Protein AF-W1XFK5-F1 (afdb_monomer)

InterPro domains:
  IPR002052 DNA methylase, N-6 adenine-specific, conserved site [PS00092] (93-99)
  IPR003356 DNA methylase, adenine-specific [PF02384] (5-100)
  IPR029063 S-adenosyl-L-methionine-dependent methyltransferase superfamily [G3DSA:3.40.50.150] (2-100)
  IPR029063 S-adenosyl-L-methionine-dependent methyltransferase superfamily [SSF53335] (5-100)
  IPR051537 DNA Adenine N(4)/N(6)-Methyltransferase [PTHR42933] (6-100)

Nearest PDB structures (foldseek):
  3lkd-assembly1_A  TM=9.307E-01  e=5.655E-09  Streptococcus thermophilus LMG 18311
  5jgl-assembly2_B  TM=7.782E-01  e=4.867E-03  Aspergillus fumigatus
  4obx-assembly2_C  TM=7.054E-01  e=1.934E-02  Saccharomyces cerevisiae S288C
  1jqe-assembly1_A  TM=6.863E-01  e=2.355E-02  Homo sapiens
  2aot-assembly2_B  TM=6.889E-01  e=4.255E-02  Homo sapiens

Secondary structure (DSSP, 8-state):
----EEEEETT-TTSHHHHHHHHHSTTTTSTTSEEEEEEES-HHHHHHHHHHHHHTT--GGGEEEEES-TTTS--S----TTS---PPP-SEE---PPP-

Mean predicted aligned error: 3.74 Å

Sequence (100 aa):
LLSHFTVYDPTMGSGSLLLTVRNELPDGSRQGAVSFYGQELNTVTYNLARMNLMMHGVTYNNMTLNNADTLESDWPDGPDRDGIDRPRSFDAVVANPPYS

pLDDT: mean 93.18, std 8.99, range [44.62, 98.75]

Organism: NCBI:txid408170

Solvent-accessible surface area (backbone atoms only — not comparable to full-atom values): 5909 Å² total; per-residue (Å²): 129,88,73,71,43,37,38,36,18,65,37,31,51,56,36,56,68,62,51,49,55,35,72,73,39,88,67,30,83,44,88,77,26,48,38,42,3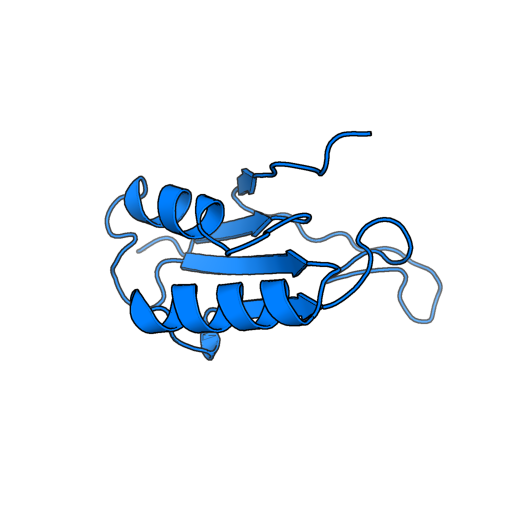5,33,22,16,64,50,65,68,42,35,51,45,16,55,50,48,42,43,76,69,69,47,52,72,92,34,54,52,74,46,75,42,57,63,85,83,45,67,72,99,43,47,58,44,100,85,65,52,68,65,82,78,86,60,81,39,78,53,76,64,70,85,86,134

Foldseek 3Di:
DLDAFEEEEAACQLVVVVVVVLVPDDCSLPARNYAYEYEHQDPVRQVNNVVSCVVSPHDPVSYDYYHHHCVVAPPPWAQDPVGDTDDDDGPYYDYDHDDD

Radius of gyration: 13.74 Å; Cα contacts (8 Å, |Δi|>4): 162; chains: 1; bounding box: 36×30×36 Å

Structure (mmCIF, N/CA/C/O backbone):
data_AF-W1XFK5-F1
#
_entry.id   AF-W1XFK5-F1
#
loop_
_atom_site.group_PDB
_atom_site.id
_atom_site.type_symbol
_atom_site.label_atom_id
_atom_site.label_alt_id
_atom_site.label_comp_id
_atom_site.label_asym_id
_atom_site.label_entity_id
_atom_site.label_seq_id
_atom_site.pdbx_PDB_ins_code
_atom_site.Cartn_x
_atom_site.Cartn_y
_atom_site.Cartn_z
_atom_site.occupancy
_atom_site.B_iso_or_equiv
_atom_site.auth_seq_id
_atom_site.auth_comp_id
_atom_site.auth_asym_id
_atom_site.auth_atom_id
_atom_site.pdbx_PDB_model_num
ATOM 1 N N . LEU A 1 1 ? -24.468 -0.634 11.938 1.00 44.62 1 LEU A N 1
ATOM 2 C CA . LEU A 1 1 ? -23.480 -1.567 11.352 1.00 44.62 1 LEU A CA 1
ATOM 3 C C . LEU A 1 1 ? -22.183 -0.794 11.232 1.00 44.62 1 LEU A C 1
ATOM 5 O O . LEU A 1 1 ? -22.190 0.229 10.567 1.00 44.62 1 LEU A O 1
ATOM 9 N N . LEU A 1 2 ? -21.138 -1.190 11.959 1.00 51.59 2 LEU A N 1
ATOM 10 C CA . LEU A 1 2 ? -19.829 -0.544 11.840 1.00 51.59 2 LEU A CA 1
ATOM 11 C C . LEU A 1 2 ? -19.322 -0.807 10.417 1.00 51.59 2 LEU A C 1
ATOM 13 O O . LEU A 1 2 ? -19.047 -1.957 10.079 1.00 51.59 2 LEU A O 1
ATOM 17 N N . SER A 1 3 ? -19.304 0.222 9.571 1.00 63.53 3 SER A N 1
ATOM 18 C CA . SER A 1 3 ? -18.882 0.112 8.176 1.00 63.53 3 SER A CA 1
ATOM 19 C C . SER A 1 3 ? -17.416 -0.310 8.109 1.00 63.53 3 SER A C 1
ATOM 21 O O . SER A 1 3 ? -16.570 0.212 8.837 1.00 63.53 3 SER A O 1
ATOM 23 N N . HIS A 1 4 ? -17.138 -1.298 7.268 1.00 87.88 4 HIS A N 1
ATOM 24 C CA . HIS A 1 4 ? -15.793 -1.702 6.886 1.00 87.88 4 HIS A CA 1
ATOM 25 C C . HIS A 1 4 ? -15.380 -0.850 5.683 1.00 87.88 4 HIS A C 1
ATOM 27 O O . HIS A 1 4 ? -16.130 -0.818 4.713 1.00 87.88 4 HIS A O 1
ATOM 33 N N . PHE A 1 5 ? -14.250 -0.147 5.767 1.00 96.38 5 PHE A N 1
ATOM 34 C CA . PHE A 1 5 ? -13.767 0.766 4.727 1.00 96.38 5 PHE A CA 1
ATOM 35 C C . PHE A 1 5 ? -12.604 0.144 3.953 1.00 96.38 5 PHE A C 1
ATOM 37 O O . PHE A 1 5 ? -11.701 -0.453 4.540 1.00 96.38 5 PHE A O 1
ATOM 44 N N . THR A 1 6 ? -12.594 0.307 2.641 1.00 97.69 6 THR A N 1
ATOM 45 C CA . THR A 1 6 ? -11.556 -0.195 1.741 1.00 97.69 6 THR A CA 1
ATOM 46 C C . THR A 1 6 ? -10.853 0.969 1.053 1.00 97.69 6 THR A C 1
ATOM 48 O O . THR A 1 6 ? -11.491 1.840 0.468 1.00 97.69 6 THR A O 1
ATOM 51 N N . VAL A 1 7 ? -9.523 0.998 1.129 1.00 98.19 7 VAL A N 1
ATOM 52 C CA . VAL A 1 7 ? -8.701 2.034 0.492 1.00 98.19 7 VAL A CA 1
ATOM 53 C C . VAL A 1 7 ? -7.626 1.397 -0.375 1.00 98.19 7 VAL A C 1
ATOM 55 O O . VAL A 1 7 ? -7.007 0.423 0.055 1.00 98.19 7 VAL A O 1
ATOM 58 N N . TYR A 1 8 ? -7.401 1.951 -1.565 1.00 98.31 8 TYR A N 1
ATOM 59 C CA . TYR A 1 8 ? -6.356 1.519 -2.491 1.00 98.31 8 TYR A CA 1
ATOM 60 C C . TYR A 1 8 ? -5.378 2.648 -2.836 1.00 98.31 8 TYR A C 1
ATOM 62 O O . TYR A 1 8 ? -5.806 3.777 -3.077 1.00 98.31 8 TYR A O 1
ATOM 70 N N . ASP A 1 9 ? -4.080 2.328 -2.872 1.00 98.44 9 ASP A N 1
ATOM 71 C CA . ASP A 1 9 ? -3.022 3.191 -3.410 1.00 98.44 9 ASP A CA 1
ATOM 72 C C . ASP A 1 9 ? -2.120 2.431 -4.410 1.00 98.44 9 ASP A C 1
ATOM 74 O O . ASP A 1 9 ? -1.319 1.591 -3.986 1.00 98.44 9 ASP A O 1
ATOM 78 N N . PRO A 1 10 ? -2.219 2.694 -5.731 1.00 97.50 10 PRO A N 1
ATOM 79 C CA . PRO A 1 10 ? -1.435 2.003 -6.766 1.00 97.50 10 PRO A CA 1
ATOM 80 C C . PRO A 1 10 ? 0.057 2.378 -6.768 1.00 97.50 10 PRO A C 1
ATOM 82 O O . PRO A 1 10 ? 0.853 1.779 -7.486 1.00 97.50 10 PRO A O 1
ATOM 85 N N . THR A 1 11 ? 0.442 3.391 -5.991 1.00 97.81 11 THR A N 1
ATOM 86 C CA . THR A 1 11 ? 1.795 3.961 -5.939 1.00 97.81 11 THR A CA 1
ATOM 87 C C . THR A 1 11 ? 2.179 4.234 -4.488 1.00 97.81 11 THR A C 1
ATOM 89 O O . THR A 1 11 ? 2.589 5.338 -4.128 1.00 97.81 11 THR A O 1
ATOM 92 N N . MET A 1 12 ? 1.973 3.235 -3.625 1.00 98.62 12 MET A N 1
ATOM 93 C CA . MET A 1 12 ? 1.829 3.459 -2.185 1.00 98.62 12 MET A CA 1
ATOM 94 C C . MET A 1 12 ? 3.079 4.012 -1.501 1.00 98.62 12 MET A C 1
ATOM 96 O O . MET A 1 12 ? 2.974 4.549 -0.392 1.00 98.62 12 MET A O 1
ATOM 100 N N . GLY A 1 13 ? 4.266 3.867 -2.101 1.00 98.50 13 GLY A N 1
ATOM 101 C CA . GLY A 1 13 ? 5.510 4.303 -1.490 1.00 98.50 13 GLY A CA 1
ATOM 102 C C . GLY A 1 13 ? 5.661 3.692 -0.098 1.00 98.50 13 GLY A C 1
ATOM 103 O O . GLY A 1 13 ? 5.549 2.486 0.087 1.00 98.50 13 GLY A O 1
ATOM 104 N N . SER A 1 14 ? 5.854 4.528 0.922 1.00 98.31 14 SER A N 1
ATOM 105 C CA . SER A 1 14 ? 5.956 4.091 2.322 1.00 98.31 14 SER A CA 1
ATOM 106 C C . SER A 1 14 ? 4.625 3.674 2.971 1.00 98.31 14 SER A C 1
ATOM 108 O O . SER A 1 14 ? 4.597 3.410 4.174 1.00 98.31 14 SER A O 1
ATOM 110 N N . GLY A 1 15 ? 3.505 3.690 2.246 1.00 98.56 15 GLY A N 1
ATOM 111 C CA . GLY A 1 15 ? 2.162 3.440 2.782 1.00 98.56 15 GLY A CA 1
ATOM 112 C C . GLY A 1 15 ? 1.632 4.555 3.694 1.00 98.56 15 GLY A C 1
ATOM 113 O O . GLY A 1 15 ? 0.657 4.357 4.416 1.00 98.56 15 GLY A O 1
ATOM 114 N N . SER A 1 16 ? 2.268 5.730 3.707 1.00 98.50 16 SER A N 1
ATOM 115 C CA . SER A 1 16 ? 1.884 6.818 4.619 1.00 98.50 16 SER A CA 1
ATOM 116 C C . SER A 1 16 ? 0.544 7.453 4.246 1.00 98.50 16 SER A C 1
ATOM 118 O O . SER A 1 16 ? -0.239 7.760 5.139 1.00 98.50 16 SER A O 1
ATOM 120 N N . LEU A 1 17 ? 0.244 7.603 2.951 1.00 98.44 17 LEU A N 1
ATOM 121 C CA . LEU A 1 17 ? -1.028 8.178 2.499 1.00 98.44 17 LEU A CA 1
ATOM 122 C C . LEU A 1 17 ? -2.220 7.281 2.874 1.00 98.44 17 LEU A C 1
ATOM 124 O O . LEU A 1 17 ? -3.245 7.774 3.342 1.00 98.44 17 LEU A O 1
ATOM 128 N N . LEU A 1 18 ? -2.043 5.959 2.796 1.00 98.56 18 LEU A N 1
ATOM 129 C CA . LEU A 1 18 ? -2.994 4.969 3.309 1.00 98.56 18 LEU A CA 1
ATOM 130 C C . LEU A 1 18 ? -3.273 5.160 4.815 1.00 98.56 18 LEU A C 1
ATOM 132 O O . LEU A 1 18 ? -4.428 5.156 5.246 1.00 98.56 18 LEU A O 1
ATOM 136 N N . LEU A 1 19 ? -2.229 5.367 5.627 1.00 98.44 19 LEU A N 1
ATOM 137 C CA . LEU A 1 19 ? -2.377 5.646 7.062 1.00 98.44 19 LEU A CA 1
ATOM 138 C C . LEU A 1 19 ? -3.073 6.984 7.331 1.00 98.44 19 LEU A C 1
ATOM 140 O O . LEU A 1 19 ? -3.865 7.066 8.270 1.00 98.44 19 LEU A O 1
ATOM 144 N N . THR A 1 20 ? -2.815 8.007 6.514 1.00 98.44 20 THR A N 1
ATOM 145 C CA . THR A 1 20 ? -3.530 9.286 6.587 1.00 98.44 20 THR A CA 1
ATOM 146 C C . THR A 1 20 ? -5.026 9.074 6.391 1.00 98.44 20 THR A C 1
ATOM 148 O O . THR A 1 20 ? -5.794 9.507 7.242 1.00 98.44 20 THR A O 1
ATOM 151 N N . VAL A 1 21 ? -5.444 8.325 5.362 1.00 97.94 21 VAL A N 1
ATOM 152 C CA . VAL A 1 21 ? -6.869 8.011 5.140 1.00 97.94 21 VAL A CA 1
ATOM 153 C C . VAL A 1 21 ? -7.488 7.360 6.374 1.00 97.94 21 VAL A C 1
ATOM 155 O O . VAL A 1 21 ? -8.526 7.812 6.846 1.00 97.94 21 VAL A O 1
ATOM 158 N N . ARG A 1 22 ? -6.834 6.346 6.955 1.00 97.25 22 ARG A N 1
ATOM 159 C CA . ARG A 1 22 ? -7.315 5.700 8.187 1.00 97.25 22 ARG A CA 1
ATOM 160 C C . ARG A 1 22 ? -7.536 6.702 9.321 1.00 97.25 22 ARG A C 1
ATOM 162 O O . ARG A 1 22 ? -8.514 6.577 10.049 1.00 97.25 22 ARG A O 1
ATOM 169 N N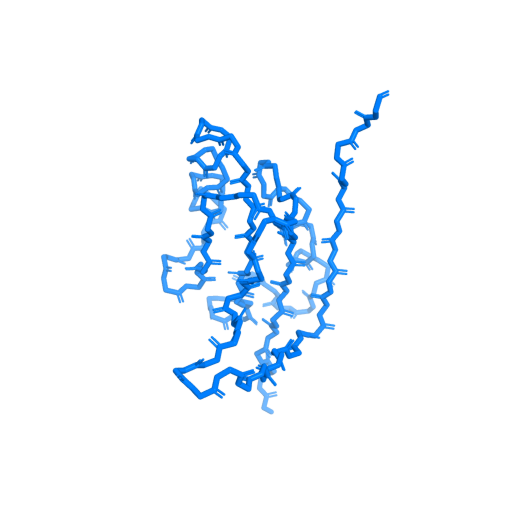 . ASN A 1 23 ? -6.614 7.641 9.506 1.00 97.12 23 ASN A N 1
ATOM 170 C CA . ASN A 1 23 ? -6.663 8.586 10.619 1.00 97.12 23 ASN A CA 1
ATOM 171 C C . ASN A 1 23 ? -7.786 9.629 10.466 1.00 97.12 23 ASN A C 1
ATOM 173 O O . ASN A 1 23 ? -8.258 10.138 11.477 1.00 97.12 23 ASN A O 1
ATOM 177 N N . GLU A 1 24 ? -8.237 9.902 9.239 1.00 97.12 24 GLU A N 1
ATOM 178 C CA . GLU A 1 24 ? -9.367 10.8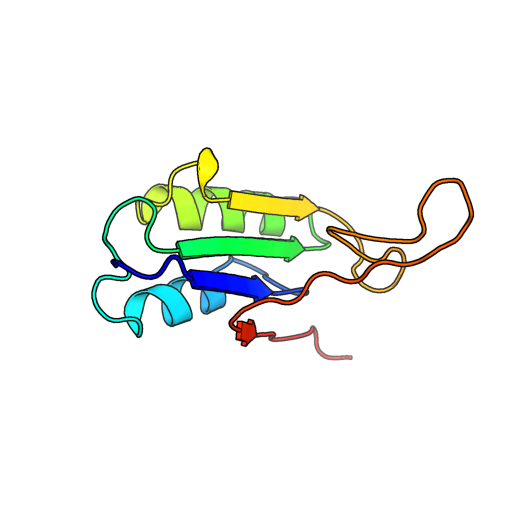02 8.956 1.00 97.12 24 GLU A CA 1
ATOM 179 C C . GLU A 1 24 ? -10.739 10.112 9.077 1.00 97.12 24 GLU A C 1
ATOM 181 O O . GLU A 1 24 ? -11.778 10.774 9.121 1.00 97.12 24 GLU A O 1
ATOM 186 N N . LEU A 1 25 ? -10.777 8.776 9.138 1.00 95.50 25 LEU A N 1
ATOM 187 C CA . LEU A 1 25 ? -12.025 8.030 9.281 1.00 95.50 25 LEU A CA 1
ATOM 188 C C . LEU A 1 25 ? -12.491 7.987 10.745 1.00 95.50 25 LEU A C 1
ATOM 190 O O . LEU A 1 25 ? -11.698 7.667 11.639 1.00 95.50 25 LEU A O 1
ATOM 194 N N . PRO A 1 26 ? -13.798 8.181 11.009 1.00 93.81 26 PRO A N 1
ATOM 195 C CA . PRO A 1 26 ? -14.381 7.877 12.310 1.00 93.81 26 PRO A CA 1
ATOM 196 C C . PRO A 1 26 ? -14.097 6.419 12.693 1.00 93.81 26 PRO A C 1
ATOM 198 O O . PRO A 1 26 ? -14.364 5.502 11.916 1.00 93.81 26 PRO A O 1
ATOM 201 N N . ASP A 1 27 ? -13.537 6.202 13.883 1.00 92.12 27 ASP A N 1
ATOM 202 C CA . ASP A 1 27 ? -13.109 4.887 14.382 1.00 92.12 27 ASP A CA 1
ATOM 203 C C . ASP A 1 27 ? -12.098 4.140 13.485 1.00 92.12 27 ASP A C 1
ATOM 205 O O . ASP A 1 27 ? -11.972 2.917 13.589 1.00 92.12 27 ASP A O 1
ATOM 209 N N . GLY A 1 28 ? -11.339 4.828 12.622 1.00 93.50 28 GLY A N 1
ATOM 210 C CA . GLY A 1 28 ? -10.395 4.181 11.701 1.00 93.50 28 GLY A CA 1
ATOM 211 C C . GLY A 1 28 ? -9.265 3.397 12.385 1.00 93.50 28 GLY A C 1
ATOM 212 O O . GLY A 1 28 ? -8.715 2.459 11.806 1.00 93.50 28 GLY A O 1
ATOM 213 N N . SER A 1 29 ? -8.936 3.722 13.639 1.00 93.00 29 SER A N 1
ATOM 214 C CA . SER A 1 29 ? -7.954 2.991 14.454 1.00 93.00 29 SER A CA 1
ATOM 215 C C . SER A 1 29 ? -8.488 1.683 15.048 1.00 93.00 29 SER A C 1
ATOM 217 O O . SER A 1 29 ? -7.703 0.864 15.531 1.00 93.00 29 SER A O 1
ATOM 219 N N . ARG A 1 30 ? -9.808 1.453 15.015 1.00 94.00 30 ARG A N 1
ATOM 220 C CA . ARG A 1 30 ? -10.402 0.195 15.473 1.00 94.00 30 ARG A CA 1
ATOM 221 C C . ARG A 1 30 ? -9.912 -0.942 14.580 1.00 94.00 30 ARG A C 1
ATOM 223 O O . ARG A 1 30 ? -9.985 -0.873 13.354 1.00 94.00 30 ARG A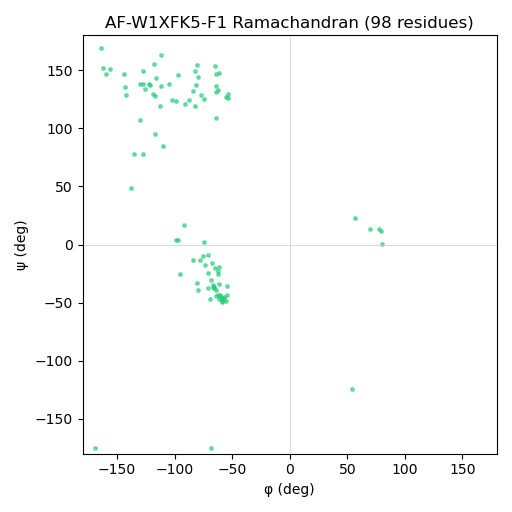 O 1
ATOM 230 N N . GLN A 1 31 ? -9.452 -2.027 15.196 1.00 91.31 31 GLN A N 1
ATOM 231 C CA . GLN A 1 31 ? -8.993 -3.206 14.467 1.00 91.31 31 GLN A CA 1
ATOM 232 C C . GLN A 1 31 ? -10.079 -3.702 13.495 1.00 91.31 31 GLN A C 1
ATOM 234 O O . GLN A 1 31 ? -11.241 -3.866 13.871 1.00 91.31 31 GLN A O 1
ATOM 239 N N . GLY A 1 32 ? -9.706 -3.910 12.231 1.00 92.00 32 GLY A N 1
ATOM 240 C CA . GLY A 1 32 ? -10.635 -4.344 11.185 1.00 92.00 32 GLY A CA 1
ATOM 241 C C . GLY A 1 32 ? -11.516 -3.246 10.575 1.00 92.00 32 GLY A C 1
ATOM 242 O O . GLY A 1 32 ? -12.324 -3.558 9.700 1.00 92.00 32 GLY A O 1
ATOM 243 N N . ALA A 1 33 ? -11.391 -1.984 11.007 1.00 94.75 33 ALA A N 1
ATOM 244 C CA . ALA A 1 33 ? -12.157 -0.874 10.435 1.00 94.75 33 ALA A CA 1
ATOM 245 C C . ALA A 1 33 ? -11.772 -0.577 8.980 1.00 94.75 33 ALA A C 1
ATOM 247 O O . ALA A 1 33 ? -12.647 -0.235 8.190 1.00 94.75 33 ALA A O 1
ATOM 248 N N . VAL A 1 34 ? -10.491 -0.751 8.635 1.00 97.56 34 VAL A N 1
ATOM 249 C CA . VAL A 1 34 ? -9.949 -0.450 7.306 1.00 97.56 34 VAL A CA 1
ATOM 250 C C . VAL A 1 34 ? -9.222 -1.666 6.728 1.00 97.56 34 VAL A C 1
ATOM 252 O O . VAL A 1 34 ? -8.424 -2.305 7.420 1.00 97.56 34 VAL A O 1
ATOM 255 N N . SER A 1 35 ? -9.489 -1.976 5.461 1.00 97.38 35 SER A N 1
ATOM 256 C CA . SER A 1 35 ? -8.669 -2.862 4.631 1.00 97.38 35 SER A CA 1
ATOM 257 C C . SER A 1 35 ? -7.823 -2.032 3.679 1.00 97.38 35 SER A C 1
ATOM 259 O O . SER A 1 35 ? -8.347 -1.223 2.912 1.00 97.38 35 SER A O 1
ATOM 261 N N . PHE A 1 36 ? -6.516 -2.254 3.734 1.00 98.31 36 PHE A N 1
ATOM 262 C CA . PHE A 1 36 ? -5.521 -1.534 2.958 1.00 98.31 36 PHE A CA 1
ATOM 263 C C . PHE A 1 36 ? -5.132 -2.343 1.733 1.00 98.31 36 PHE A C 1
ATOM 265 O O . PHE A 1 36 ? -4.660 -3.474 1.861 1.00 98.31 36 PHE A O 1
ATOM 272 N N . TYR A 1 37 ? -5.294 -1.732 0.570 1.00 98.19 37 TYR A N 1
ATOM 273 C CA . TYR A 1 37 ? -4.800 -2.224 -0.700 1.00 98.19 37 TYR A CA 1
ATOM 274 C C . TYR A 1 37 ? -3.691 -1.294 -1.171 1.00 98.19 37 TYR A C 1
ATOM 276 O O . TYR A 1 37 ? -3.820 -0.074 -1.081 1.00 98.19 37 TYR A O 1
ATOM 284 N N . GLY A 1 38 ? -2.594 -1.847 -1.671 1.00 98.06 38 GLY A N 1
ATOM 285 C CA . GLY A 1 38 ? -1.527 -1.005 -2.187 1.00 98.06 38 GLY A CA 1
ATOM 286 C C . GLY A 1 38 ? -0.562 -1.735 -3.095 1.00 98.06 38 GLY A C 1
ATOM 287 O O . GLY A 1 38 ? -0.359 -2.941 -2.950 1.00 98.06 38 GLY A O 1
ATOM 288 N N . GLN A 1 39 ? 0.037 -0.997 -4.018 1.00 98.19 39 GLN A N 1
ATOM 289 C CA . GLN A 1 39 ? 1.042 -1.506 -4.940 1.00 98.19 39 GLN A CA 1
ATOM 290 C C . GLN A 1 39 ? 2.266 -0.593 -4.931 1.00 98.19 39 GLN A C 1
ATOM 292 O O . GLN A 1 39 ? 2.148 0.627 -4.851 1.00 98.19 39 GLN A O 1
ATOM 297 N N . GLU A 1 40 ? 3.450 -1.196 -4.943 1.00 98.31 40 GLU A N 1
ATOM 298 C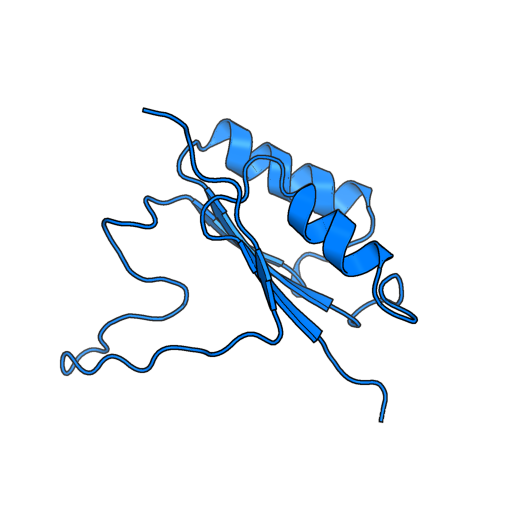 CA . GLU A 1 40 ? 4.730 -0.491 -4.986 1.00 98.31 40 GLU A CA 1
ATOM 299 C C . GLU A 1 40 ? 5.703 -1.283 -5.856 1.00 98.31 40 GLU A C 1
ATOM 301 O O . GLU A 1 40 ? 5.798 -2.500 -5.725 1.00 98.31 40 GLU A O 1
ATOM 306 N N . LEU A 1 41 ? 6.439 -0.598 -6.729 1.00 97.69 41 LEU A N 1
ATOM 307 C CA . LEU A 1 41 ? 7.385 -1.233 -7.644 1.00 97.69 41 LEU A CA 1
ATOM 308 C C . LEU A 1 41 ? 8.711 -1.576 -6.950 1.00 97.69 41 LEU A C 1
ATOM 310 O O . LEU A 1 41 ? 9.330 -2.609 -7.215 1.00 97.69 41 LEU A O 1
ATOM 314 N N . ASN A 1 42 ? 9.197 -0.692 -6.076 1.00 98.19 42 ASN A N 1
ATOM 315 C CA . ASN A 1 42 ? 10.484 -0.871 -5.428 1.00 98.19 42 ASN A CA 1
ATOM 316 C C . ASN A 1 42 ? 10.370 -1.803 -4.215 1.00 98.19 42 ASN A C 1
ATOM 318 O O . ASN A 1 42 ? 9.741 -1.483 -3.211 1.00 98.19 42 ASN A O 1
ATOM 322 N N . THR A 1 43 ? 11.092 -2.923 -4.247 1.00 98.44 43 THR A N 1
ATOM 323 C CA . THR A 1 43 ? 11.015 -3.954 -3.197 1.00 98.44 43 THR A CA 1
ATOM 324 C C . THR A 1 43 ? 11.425 -3.458 -1.803 1.00 98.44 43 THR A C 1
ATOM 326 O O . THR A 1 43 ? 10.879 -3.914 -0.796 1.00 98.44 43 THR A O 1
ATOM 329 N N . VAL A 1 44 ? 12.382 -2.530 -1.705 1.00 98.56 44 VAL A N 1
ATOM 330 C CA . VAL A 1 44 ? 12.789 -1.960 -0.409 1.00 98.56 44 VAL A CA 1
ATOM 331 C C . VAL A 1 44 ? 11.666 -1.082 0.139 1.00 98.56 44 VAL A C 1
ATOM 333 O O . VAL A 1 44 ? 11.271 -1.244 1.294 1.00 98.56 44 VAL A O 1
ATOM 336 N N . THR A 1 45 ? 11.101 -0.221 -0.705 1.00 98.50 45 THR A N 1
ATOM 337 C CA . THR A 1 45 ? 9.974 0.652 -0.359 1.00 98.50 45 THR A CA 1
ATOM 338 C C . THR A 1 45 ? 8.710 -0.148 -0.020 1.00 98.50 45 THR A C 1
ATOM 340 O O . THR A 1 45 ? 8.051 0.141 0.975 1.00 98.50 45 THR A O 1
ATOM 343 N N . TYR A 1 46 ? 8.430 -1.231 -0.746 1.00 98.69 46 TYR A N 1
ATOM 344 C CA . TYR A 1 46 ? 7.346 -2.169 -0.446 1.00 98.69 46 TYR A CA 1
ATOM 345 C C . TYR A 1 46 ? 7.471 -2.767 0.964 1.00 98.69 46 TYR A C 1
ATOM 347 O O . TYR A 1 46 ? 6.511 -2.798 1.741 1.00 98.69 46 TYR A O 1
ATOM 355 N N . ASN A 1 47 ? 8.671 -3.225 1.332 1.00 98.62 47 ASN A N 1
ATOM 356 C CA . ASN A 1 47 ? 8.914 -3.763 2.670 1.00 98.62 47 ASN A CA 1
ATOM 357 C C . ASN A 1 47 ? 8.801 -2.678 3.747 1.00 98.62 47 ASN A C 1
ATOM 359 O O . ASN A 1 47 ? 8.255 -2.948 4.819 1.00 98.62 47 ASN A O 1
ATOM 363 N N . LEU A 1 48 ? 9.246 -1.453 3.450 1.00 98.69 48 LEU A N 1
ATOM 364 C CA . LEU A 1 48 ? 9.037 -0.299 4.321 1.00 98.69 48 LEU A CA 1
ATOM 365 C C . LEU A 1 48 ? 7.542 -0.038 4.550 1.00 98.69 48 LEU A C 1
ATOM 367 O O . LEU A 1 48 ? 7.147 0.134 5.698 1.00 98.69 48 LEU A O 1
ATOM 371 N N . ALA A 1 49 ? 6.704 -0.073 3.510 1.00 98.75 49 ALA A N 1
ATOM 372 C CA . ALA A 1 49 ? 5.258 0.116 3.642 1.00 98.75 49 ALA A CA 1
ATOM 373 C C . ALA A 1 49 ? 4.614 -0.911 4.581 1.00 98.75 49 ALA A C 1
ATOM 375 O O . ALA A 1 49 ? 3.853 -0.552 5.481 1.00 98.75 49 ALA A O 1
ATOM 376 N N . ARG A 1 50 ? 4.977 -2.191 4.424 1.00 98.62 50 ARG A N 1
ATOM 377 C CA . ARG A 1 50 ? 4.507 -3.277 5.300 1.00 98.62 50 ARG A CA 1
ATOM 378 C C . ARG A 1 50 ? 4.891 -3.034 6.752 1.00 98.62 50 ARG A C 1
ATOM 380 O O . ARG A 1 50 ? 4.036 -3.120 7.631 1.00 98.62 50 ARG A O 1
ATOM 387 N N . MET A 1 51 ? 6.161 -2.716 7.004 1.00 98.56 51 MET A N 1
ATOM 388 C CA . MET A 1 51 ? 6.645 -2.417 8.353 1.00 98.56 51 MET A CA 1
ATOM 389 C C . MET A 1 51 ? 5.939 -1.190 8.932 1.00 98.56 51 MET A C 1
ATOM 391 O O . MET A 1 51 ? 5.493 -1.231 10.075 1.00 98.56 51 MET A O 1
ATOM 395 N N . ASN A 1 52 ? 5.773 -0.133 8.135 1.00 98.69 52 ASN A N 1
ATOM 396 C CA . ASN A 1 52 ? 5.132 1.106 8.551 1.00 98.69 52 ASN A CA 1
ATOM 397 C C . ASN A 1 52 ? 3.674 0.873 8.977 1.00 98.69 52 ASN A C 1
ATOM 399 O O . ASN A 1 52 ? 3.277 1.286 10.067 1.00 98.69 52 ASN A O 1
ATOM 403 N N . LEU A 1 53 ? 2.893 0.136 8.181 1.00 98.44 53 LEU A N 1
ATOM 404 C CA . LEU A 1 53 ? 1.521 -0.246 8.534 1.00 98.44 53 LEU A CA 1
ATOM 405 C C . LEU A 1 53 ? 1.479 -1.093 9.819 1.00 98.44 53 LEU A C 1
ATOM 407 O O . LEU A 1 53 ? 0.661 -0.825 10.703 1.00 98.44 53 LEU A O 1
ATOM 411 N N . MET A 1 54 ? 2.383 -2.070 9.964 1.00 98.06 54 MET A N 1
ATOM 412 C CA . MET A 1 54 ? 2.450 -2.931 11.156 1.00 98.06 54 MET A CA 1
ATOM 413 C C . MET A 1 54 ? 2.799 -2.142 12.422 1.00 98.06 54 MET A C 1
ATOM 415 O O . MET A 1 54 ? 2.153 -2.320 13.454 1.00 98.06 54 MET A O 1
ATOM 419 N N . MET A 1 55 ? 3.778 -1.236 12.348 1.00 98.12 55 MET A N 1
ATOM 420 C CA . MET A 1 55 ? 4.171 -0.364 13.464 1.00 98.12 55 MET A CA 1
ATOM 421 C C . MET A 1 55 ? 3.041 0.576 13.897 1.00 98.12 55 MET A C 1
ATOM 423 O O . MET A 1 55 ? 2.976 0.964 15.060 1.00 98.12 55 MET A O 1
ATOM 427 N N . HIS A 1 56 ? 2.116 0.887 12.989 1.00 97.50 56 HIS A N 1
ATOM 428 C CA . HIS A 1 56 ? 0.907 1.656 13.275 1.00 97.50 56 HIS A CA 1
ATOM 429 C C . HIS A 1 56 ? -0.300 0.780 13.652 1.00 97.50 56 HIS A C 1
ATOM 431 O O . HIS A 1 56 ? -1.433 1.263 13.621 1.00 97.50 56 HIS A O 1
ATOM 437 N N . GLY A 1 57 ? -0.090 -0.489 14.011 1.00 96.44 57 GLY A N 1
ATOM 438 C CA . GLY A 1 57 ? -1.127 -1.372 14.551 1.00 96.44 57 GLY A CA 1
ATOM 439 C C . GLY A 1 57 ? -2.063 -1.988 13.509 1.00 96.44 57 GLY A C 1
ATOM 440 O O . GLY A 1 57 ? -3.084 -2.570 13.876 1.00 96.44 57 GLY A O 1
ATOM 441 N N . VAL A 1 58 ? -1.747 -1.886 12.215 1.00 97.06 58 VAL A N 1
ATOM 442 C CA . VAL A 1 58 ? -2.497 -2.599 11.175 1.00 97.06 58 VAL A CA 1
ATOM 443 C C . VAL A 1 58 ? -2.062 -4.065 11.185 1.00 97.06 58 VAL A C 1
ATOM 445 O O . VAL A 1 58 ? -0.872 -4.374 11.145 1.00 97.06 58 VAL A O 1
ATOM 448 N N . THR A 1 59 ? -3.020 -4.990 11.253 1.00 96.38 59 THR A N 1
ATOM 449 C CA . THR A 1 59 ? -2.707 -6.426 11.224 1.00 96.38 59 THR A CA 1
ATOM 450 C C . THR A 1 59 ? -2.463 -6.909 9.802 1.00 96.38 59 THR A C 1
ATOM 452 O O . THR A 1 59 ? -3.015 -6.352 8.857 1.00 96.38 59 THR A O 1
ATOM 455 N N . TYR A 1 60 ? -1.689 -7.985 9.642 1.00 95.00 60 TYR A N 1
ATOM 456 C CA . TYR A 1 60 ? -1.424 -8.576 8.327 1.00 95.00 60 TYR A CA 1
ATOM 457 C C . TYR A 1 60 ? -2.712 -8.927 7.561 1.00 95.00 60 TYR A C 1
ATOM 459 O O . TYR A 1 60 ? -2.787 -8.701 6.362 1.00 95.00 60 TYR A O 1
ATOM 467 N N . ASN A 1 61 ? -3.764 -9.368 8.260 1.00 95.81 61 ASN A N 1
ATOM 468 C CA . ASN A 1 61 ? -5.059 -9.703 7.651 1.00 95.81 61 ASN A CA 1
ATOM 469 C C . ASN A 1 61 ? -5.808 -8.489 7.073 1.00 95.81 61 ASN A C 1
ATOM 471 O O . ASN A 1 61 ? -6.759 -8.664 6.320 1.00 95.81 61 ASN A O 1
ATOM 475 N N . ASN A 1 62 ? -5.410 -7.270 7.440 1.00 96.69 62 ASN A N 1
ATOM 476 C CA . ASN A 1 62 ? -5.959 -6.025 6.904 1.00 96.69 62 ASN A CA 1
ATOM 477 C C . ASN A 1 62 ? -5.081 -5.421 5.802 1.00 96.69 62 ASN A C 1
ATOM 479 O O . ASN A 1 62 ? -5.386 -4.330 5.329 1.00 96.69 62 ASN A O 1
ATOM 483 N N . MET A 1 63 ? -3.998 -6.095 5.409 1.00 97.25 63 MET A N 1
ATOM 484 C CA . MET A 1 63 ? -3.082 -5.650 4.366 1.00 97.25 63 MET A CA 1
ATOM 485 C C . MET A 1 63 ? -3.171 -6.585 3.167 1.00 97.25 63 MET A C 1
ATOM 487 O O . MET A 1 63 ? -2.834 -7.761 3.258 1.00 97.25 63 MET A O 1
ATOM 491 N N . THR A 1 64 ? -3.547 -6.044 2.019 1.00 97.88 64 THR A N 1
ATOM 492 C CA . THR A 1 64 ? -3.409 -6.706 0.723 1.00 97.88 64 THR A CA 1
ATOM 493 C C . THR A 1 64 ? -2.448 -5.842 -0.080 1.00 97.88 64 THR A C 1
ATOM 495 O O . THR A 1 64 ? -2.850 -4.817 -0.603 1.00 97.88 64 THR A O 1
ATOM 498 N N . LEU A 1 65 ? -1.151 -6.160 -0.080 1.00 98.06 65 LEU A N 1
ATOM 499 C CA . LEU A 1 65 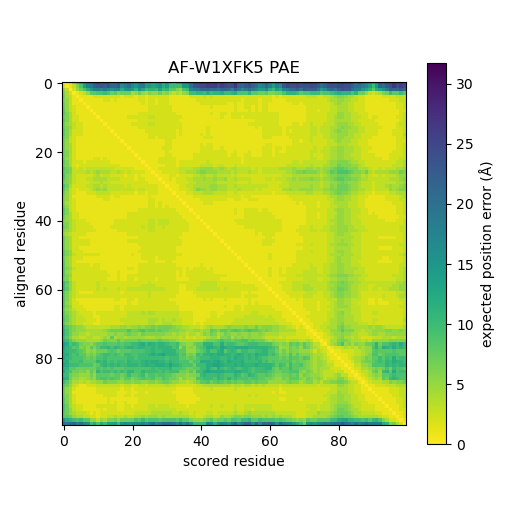? -0.135 -5.318 -0.729 1.00 98.06 65 LEU A CA 1
ATOM 500 C C . LEU A 1 65 ? 0.639 -6.106 -1.781 1.00 98.06 65 LEU A C 1
ATOM 502 O O . LEU A 1 65 ? 1.085 -7.223 -1.502 1.00 98.06 65 LEU A O 1
ATOM 506 N N . ASN A 1 66 ? 0.888 -5.483 -2.930 1.00 97.75 66 ASN A N 1
ATOM 507 C CA . ASN A 1 66 ? 1.599 -6.072 -4.058 1.00 97.75 66 ASN A CA 1
ATOM 508 C C . ASN A 1 66 ? 2.922 -5.353 -4.357 1.00 97.75 66 ASN A C 1
ATOM 510 O O . ASN A 1 66 ? 3.018 -4.134 -4.232 1.00 97.75 66 ASN A O 1
ATOM 514 N N . ASN A 1 67 ? 3.940 -6.120 -4.745 1.00 97.94 67 ASN A N 1
ATOM 515 C CA . ASN A 1 67 ? 5.260 -5.613 -5.126 1.00 97.94 67 ASN A CA 1
ATOM 516 C C . ASN A 1 67 ? 5.449 -5.813 -6.634 1.00 97.94 67 ASN A C 1
ATOM 518 O O . ASN A 1 67 ? 5.947 -6.861 -7.049 1.00 97.94 67 ASN A O 1
ATOM 522 N N . ALA A 1 68 ? 4.952 -4.877 -7.438 1.00 96.75 68 ALA A N 1
ATOM 523 C CA . ALA A 1 68 ? 4.885 -4.998 -8.893 1.00 96.75 68 ALA A CA 1
ATOM 524 C C . ALA A 1 68 ? 4.648 -3.632 -9.554 1.00 96.75 68 ALA A C 1
ATOM 526 O O . ALA A 1 68 ? 4.289 -2.665 -8.882 1.00 96.75 68 ALA A O 1
ATOM 527 N N . ASP A 1 69 ? 4.798 -3.581 -10.875 1.00 95.50 69 ASP A N 1
ATOM 528 C CA . ASP A 1 69 ? 4.430 -2.423 -11.686 1.00 95.50 69 ASP A CA 1
ATOM 529 C C . ASP A 1 69 ? 2.899 -2.337 -11.839 1.00 95.50 69 ASP A C 1
ATOM 531 O O . ASP A 1 69 ? 2.255 -3.303 -12.251 1.00 95.50 69 ASP A O 1
ATOM 535 N N . THR A 1 70 ? 2.320 -1.187 -11.485 1.00 94.12 70 THR A N 1
ATOM 536 C CA . THR A 1 70 ? 0.871 -0.930 -11.578 1.00 94.12 70 THR A CA 1
ATOM 537 C C . THR A 1 70 ? 0.378 -0.713 -13.010 1.00 94.12 70 THR A C 1
ATOM 539 O O . THR A 1 70 ? -0.821 -0.804 -13.249 1.00 94.12 70 THR A O 1
ATOM 542 N N . LEU A 1 71 ? 1.268 -0.421 -13.963 1.00 93.19 71 LEU A N 1
ATOM 543 C CA . LEU A 1 71 ? 0.924 -0.203 -15.370 1.00 93.19 71 LEU A CA 1
ATOM 544 C C . LEU A 1 71 ? 1.081 -1.470 -16.221 1.00 93.19 71 LEU A C 1
ATOM 546 O O . LEU A 1 71 ? 0.425 -1.582 -17.255 1.00 93.19 71 LEU A O 1
ATOM 550 N N . GLU A 1 72 ? 1.940 -2.415 -15.818 1.00 90.81 72 GLU A N 1
ATOM 551 C CA . GLU A 1 72 ? 2.143 -3.672 -16.561 1.00 90.81 72 GLU A CA 1
ATOM 552 C C . GLU A 1 72 ? 1.060 -4.721 -16.286 1.00 90.81 72 GLU A C 1
ATOM 554 O O . GLU A 1 72 ? 0.722 -5.507 -17.172 1.00 90.81 72 GLU A O 1
ATOM 559 N N . SER A 1 73 ? 0.522 -4.756 -15.066 1.00 82.81 73 SER A N 1
ATOM 560 C CA . SER A 1 73 ? -0.531 -5.690 -14.675 1.00 82.81 73 SER A CA 1
ATOM 561 C C . SER A 1 73 ? -1.517 -5.005 -13.751 1.00 82.81 73 SER A C 1
ATOM 563 O O . SER A 1 73 ? -1.125 -4.475 -12.709 1.00 82.81 73 SER A O 1
ATOM 565 N N . ASP A 1 74 ? -2.797 -5.114 -14.096 1.00 85.88 74 ASP A N 1
ATOM 566 C CA . ASP A 1 74 ? -3.863 -4.723 -13.185 1.00 85.88 74 ASP A CA 1
ATOM 567 C C . ASP A 1 74 ? -3.849 -5.627 -11.939 1.00 85.88 74 ASP A C 1
ATOM 569 O O . ASP A 1 74 ? -3.421 -6.792 -11.994 1.00 85.88 74 ASP A O 1
ATOM 573 N N . TRP A 1 75 ? -4.213 -5.049 -10.797 1.00 90.81 75 TRP A N 1
ATOM 574 C CA . TRP A 1 75 ? -4.183 -5.694 -9.486 1.00 90.81 75 TRP A CA 1
ATOM 575 C C . TRP A 1 75 ? -5.117 -4.945 -8.508 1.00 90.81 75 TRP A C 1
ATOM 577 O O . TRP A 1 75 ? -5.186 -3.719 -8.564 1.00 90.81 75 TRP A O 1
ATOM 587 N N . PRO A 1 76 ? -5.797 -5.605 -7.539 1.00 82.62 76 PRO A N 1
ATOM 588 C CA . PRO A 1 76 ? -5.740 -7.029 -7.177 1.00 82.62 76 PRO A CA 1
ATOM 589 C C . PRO A 1 76 ? -6.467 -7.958 -8.134 1.00 82.62 76 PRO A C 1
ATOM 591 O O . PRO A 1 76 ? -6.323 -9.176 -8.021 1.00 82.62 76 PRO A O 1
ATOM 594 N N . ASP A 1 77 ? -7.231 -7.386 -9.047 1.00 84.50 77 ASP A N 1
ATOM 595 C CA . ASP A 1 77 ? -7.962 -8.106 -10.065 1.00 84.50 77 ASP A CA 1
ATOM 596 C C . ASP A 1 77 ? -7.336 -7.790 -11.429 1.00 84.50 77 ASP A C 1
ATOM 598 O O . ASP A 1 77 ? -6.543 -6.868 -11.576 1.00 84.50 77 ASP A O 1
ATOM 602 N N . GLY A 1 78 ? -7.646 -8.617 -12.409 1.00 79.62 78 GLY A N 1
ATOM 603 C CA . GLY A 1 78 ? -7.214 -8.480 -13.789 1.00 79.62 78 GLY A CA 1
ATOM 604 C C . GLY A 1 78 ? -8.009 -9.476 -14.626 1.00 79.62 78 GLY A C 1
ATOM 605 O O . GLY A 1 78 ? -8.889 -10.158 -14.081 1.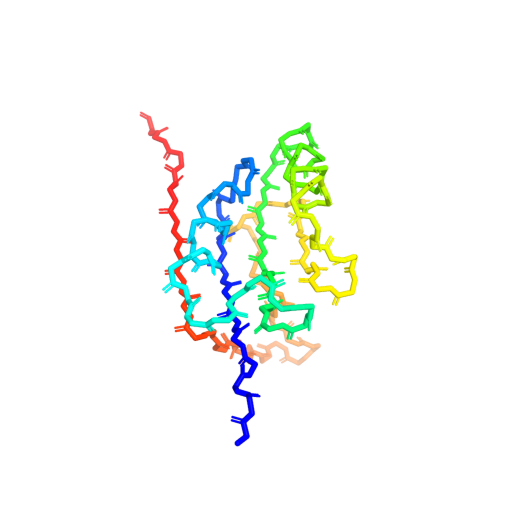00 79.62 78 GLY A O 1
ATOM 606 N N . PRO A 1 79 ? -7.713 -9.610 -15.928 1.00 82.19 79 PRO A N 1
ATOM 607 C CA . PRO A 1 79 ? -8.423 -10.550 -16.779 1.00 82.19 79 PRO A CA 1
ATOM 608 C C . PRO A 1 79 ? -8.392 -11.959 -16.177 1.00 82.19 79 PRO A C 1
ATOM 610 O O . PRO A 1 79 ? -7.325 -12.491 -15.856 1.00 82.19 79 PRO A O 1
ATOM 613 N N . ASP A 1 80 ? -9.568 -12.564 -16.009 1.00 82.88 80 ASP A N 1
ATOM 614 C CA . ASP A 1 80 ? -9.674 -13.951 -15.575 1.00 82.88 80 ASP A CA 1
ATOM 615 C C . ASP A 1 80 ? -9.164 -14.918 -16.666 1.00 82.88 80 ASP A C 1
ATOM 617 O O . ASP A 1 80 ? -8.638 -14.523 -17.710 1.00 82.88 80 ASP A O 1
ATOM 621 N N . ARG A 1 81 ? -9.293 -16.231 -16.433 1.00 83.31 81 ARG A N 1
ATOM 622 C CA . ARG A 1 81 ? -8.812 -17.258 -17.381 1.00 83.31 81 ARG A CA 1
ATOM 623 C C . ARG A 1 81 ? -9.500 -17.180 -18.749 1.00 83.31 81 ARG A C 1
ATOM 625 O O . ARG A 1 81 ? -8.947 -17.706 -19.712 1.00 83.31 81 ARG A O 1
ATOM 632 N N . ASP A 1 82 ? -10.663 -16.535 -18.817 1.00 89.31 82 ASP A N 1
ATOM 633 C CA . ASP A 1 82 ? -11.450 -16.330 -20.029 1.00 89.31 82 ASP A CA 1
ATOM 634 C C . ASP A 1 82 ? -11.192 -14.941 -20.652 1.00 89.31 82 ASP A C 1
ATOM 636 O O . ASP A 1 82 ? -11.805 -14.582 -21.657 1.00 89.31 82 ASP A O 1
ATOM 640 N N . GLY A 1 83 ? -10.263 -14.160 -20.083 1.00 85.62 83 GLY A N 1
ATOM 641 C CA . GLY A 1 83 ? -9.912 -12.814 -20.530 1.00 85.62 83 GLY A CA 1
ATOM 642 C C . GLY A 1 83 ? -10.917 -11.741 -20.107 1.00 85.62 83 GLY A C 1
ATOM 643 O O . GLY A 1 83 ? -10.878 -10.634 -20.644 1.00 85.62 83 GLY A O 1
ATOM 644 N N . ILE A 1 84 ? -11.828 -12.050 -19.178 1.00 85.19 84 ILE A N 1
ATOM 645 C CA . ILE A 1 84 ? -12.836 -11.105 -18.698 1.00 85.19 84 ILE A CA 1
ATOM 646 C C . ILE A 1 84 ? -12.279 -10.369 -17.487 1.00 85.19 84 ILE A C 1
ATOM 648 O O . ILE A 1 84 ? -11.966 -10.978 -16.466 1.00 85.19 84 ILE A O 1
ATOM 652 N N . ASP A 1 85 ? -12.199 -9.048 -17.591 1.00 83.62 85 ASP A N 1
ATOM 653 C CA . ASP A 1 85 ? -11.824 -8.192 -16.475 1.00 83.62 85 ASP A CA 1
ATOM 654 C C . ASP A 1 85 ? -13.042 -7.867 -15.594 1.00 83.62 85 ASP A C 1
ATOM 656 O O . ASP A 1 85 ? -14.127 -7.525 -16.080 1.00 83.62 85 ASP A O 1
ATOM 660 N N . ARG A 1 86 ? -12.871 -8.018 -14.280 1.00 83.94 86 ARG A N 1
ATOM 661 C CA . ARG A 1 86 ? -13.889 -7.753 -13.257 1.00 83.94 86 ARG A CA 1
ATOM 662 C C . ARG A 1 86 ? -13.285 -6.821 -12.212 1.00 83.94 86 ARG A C 1
ATOM 664 O O . ARG A 1 86 ? -12.916 -7.287 -11.131 1.00 83.94 86 ARG A O 1
ATOM 671 N N . PRO A 1 87 ? -13.195 -5.520 -12.521 1.00 81.88 87 PRO A N 1
ATOM 672 C CA . PRO A 1 87 ? -12.505 -4.581 -11.663 1.00 81.88 87 PRO A CA 1
ATOM 673 C C . PRO A 1 87 ? -13.218 -4.475 -10.319 1.00 81.88 87 PRO A C 1
ATOM 675 O O . PRO A 1 87 ? -14.449 -4.383 -10.227 1.00 81.88 87 PRO A O 1
ATOM 678 N N . ARG A 1 88 ? -12.426 -4.463 -9.255 1.00 87.81 88 ARG A N 1
ATOM 679 C CA . ARG A 1 88 ? -12.910 -4.183 -7.910 1.00 87.81 88 ARG A CA 1
ATOM 680 C C . ARG A 1 88 ? -13.070 -2.691 -7.701 1.00 87.81 88 ARG A C 1
ATOM 682 O O . ARG A 1 88 ? -12.279 -1.879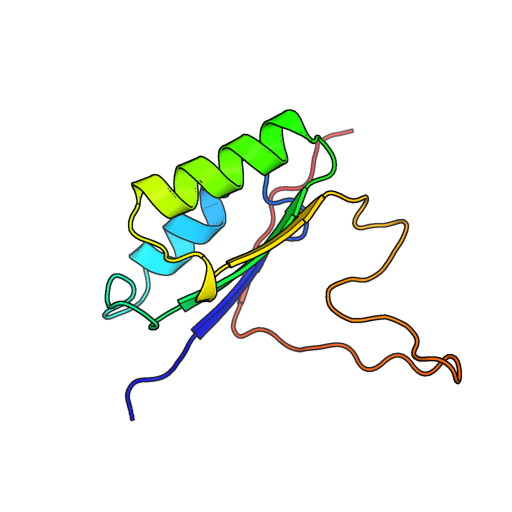 -8.164 1.00 87.81 88 ARG A O 1
ATOM 689 N N . SER A 1 89 ? -14.105 -2.335 -6.951 1.00 92.69 89 SER A N 1
ATOM 690 C CA . SER A 1 89 ? -14.293 -0.980 -6.444 1.00 92.69 89 SER A CA 1
ATOM 691 C C . SER A 1 89 ? -13.789 -0.874 -5.008 1.00 92.69 89 SER A C 1
ATOM 693 O O . SER A 1 89 ? -13.916 -1.818 -4.227 1.00 92.69 89 SER A O 1
ATOM 695 N N . PHE A 1 90 ? -13.255 0.295 -4.673 1.00 95.81 90 PHE A N 1
ATOM 696 C CA . PHE A 1 90 ? -12.829 0.667 -3.328 1.00 95.81 90 PHE A CA 1
ATOM 697 C C . PHE A 1 90 ? -13.648 1.864 -2.847 1.00 95.81 90 PHE A C 1
ATOM 699 O O . PHE A 1 90 ? -14.128 2.650 -3.666 1.00 95.81 90 PHE A O 1
ATOM 706 N N . ASP A 1 91 ? -13.776 2.030 -1.532 1.00 97.12 91 ASP A N 1
ATOM 707 C CA . ASP A 1 91 ? -14.443 3.204 -0.954 1.00 97.12 91 ASP A CA 1
ATOM 708 C C . ASP A 1 91 ? -13.623 4.484 -1.182 1.00 97.12 91 ASP A C 1
ATOM 710 O O . ASP A 1 91 ? -14.185 5.569 -1.335 1.00 97.12 91 ASP A O 1
ATOM 714 N N . ALA A 1 92 ? -12.293 4.359 -1.247 1.00 97.00 92 ALA A N 1
ATOM 715 C CA . ALA A 1 92 ? -11.402 5.419 -1.698 1.00 97.00 92 ALA A CA 1
ATOM 716 C C . ALA A 1 92 ? -10.204 4.881 -2.486 1.00 97.00 92 ALA A C 1
ATOM 718 O O . ALA A 1 92 ? -9.640 3.832 -2.170 1.00 97.00 92 ALA A O 1
ATOM 719 N N . VAL A 1 93 ? -9.771 5.673 -3.465 1.00 97.38 93 VAL A N 1
ATOM 720 C CA . VAL A 1 93 ? -8.476 5.524 -4.133 1.00 97.38 93 VAL A CA 1
ATOM 721 C C . VAL A 1 93 ? -7.678 6.797 -3.880 1.00 97.38 93 VAL A C 1
ATOM 723 O O . VAL A 1 93 ? -8.186 7.901 -4.075 1.00 97.38 93 VAL A O 1
ATOM 726 N N . VAL A 1 94 ? -6.443 6.644 -3.421 1.00 98.12 94 VAL A N 1
ATOM 727 C CA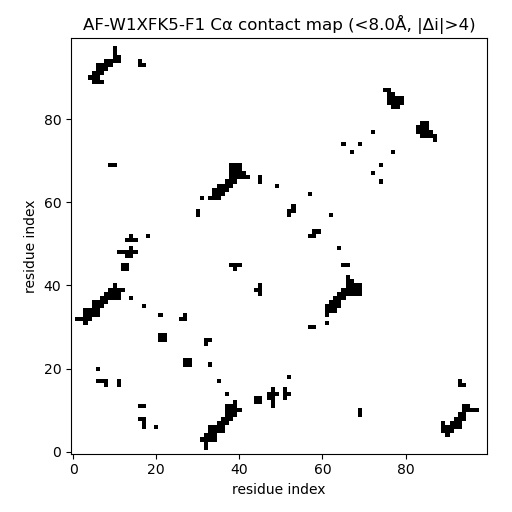 . VAL A 1 94 ? -5.490 7.736 -3.191 1.00 98.12 94 VAL A CA 1
ATOM 728 C C . VAL A 1 94 ? -4.192 7.399 -3.904 1.00 98.12 94 VAL A C 1
ATOM 730 O O . VAL A 1 94 ? -3.882 6.229 -4.064 1.00 98.12 94 VAL A O 1
ATOM 733 N N . ALA A 1 95 ? -3.444 8.391 -4.370 1.00 97.50 95 ALA A N 1
ATOM 734 C CA . ALA A 1 95 ? -2.177 8.134 -5.045 1.00 97.50 95 ALA A CA 1
ATOM 735 C C . ALA A 1 95 ? -1.254 9.347 -4.952 1.00 97.50 95 ALA A C 1
ATOM 737 O O . ALA A 1 95 ? -1.711 10.492 -4.923 1.00 97.50 95 ALA A O 1
ATOM 738 N N . ASN A 1 96 ? 0.049 9.083 -4.969 1.00 96.88 96 ASN A N 1
ATOM 739 C CA . ASN A 1 96 ? 1.081 10.079 -5.226 1.00 96.88 96 ASN A CA 1
ATOM 740 C C . ASN A 1 96 ? 2.096 9.482 -6.215 1.00 96.88 96 ASN A C 1
ATOM 742 O O . ASN A 1 96 ? 3.151 9.002 -5.791 1.00 96.88 96 ASN A O 1
ATOM 746 N N . PRO A 1 97 ? 1.756 9.442 -7.516 1.00 95.25 97 PRO A N 1
ATOM 747 C CA . PRO A 1 97 ? 2.571 8.758 -8.509 1.00 95.25 97 PRO A CA 1
ATOM 748 C C . PRO A 1 97 ? 3.953 9.416 -8.671 1.00 95.25 97 PRO A C 1
ATOM 750 O O . PRO A 1 97 ? 4.103 10.615 -8.416 1.00 95.25 97 PRO A O 1
ATOM 753 N N . PRO A 1 98 ? 4.976 8.653 -9.101 1.00 91.06 98 PRO A N 1
ATOM 754 C CA . PRO A 1 98 ? 6.319 9.183 -9.312 1.00 91.06 98 PRO A CA 1
ATOM 755 C C . PRO A 1 98 ? 6.335 10.287 -10.379 1.00 91.06 98 PRO A C 1
ATOM 757 O O . PRO A 1 98 ? 5.569 10.263 -11.342 1.00 91.06 98 PRO A O 1
ATOM 760 N N . TYR A 1 99 ? 7.238 11.252 -10.208 1.00 87.94 99 TYR A N 1
ATOM 761 C CA . TYR A 1 99 ? 7.472 12.327 -11.174 1.00 87.94 99 TYR A CA 1
ATOM 762 C C . TYR A 1 99 ? 8.408 11.865 -12.311 1.00 87.94 99 TYR A C 1
ATOM 764 O O . TYR A 1 99 ? 9.270 11.016 -12.077 1.00 87.94 99 TYR A O 1
ATOM 772 N N . SER A 1 100 ? 8.239 12.426 -13.519 1.00 74.88 100 SER A N 1
ATOM 773 C CA . SER A 1 100 ? 8.986 12.074 -14.746 1.00 74.88 100 SER A CA 1
ATOM 774 C C . SER A 1 100 ? 10.262 12.879 -14.970 1.00 74.88 100 SER A C 1
ATOM 776 O O . SER A 1 100 ? 10.320 14.065 -14.583 1.00 74.88 100 SER A O 1
#